Protein AF-A0A1X0RQE1-F1 (afdb_monomer_lite)

Organism: Rhizopus microsporus (NCBI:txid58291)

Radius of gyration: 26.44 Å; chains: 1; bounding box: 52×61×64 Å

Sequence (172 aa):
DDVGTKIERGKGKKQRLEEASGSKSNVQVQICKSCSQTGHKSARSKECSNYKATLDEALKNELGDNYERFTRKVYLKAVIRPEYKESFTEKIIKLSVFIRNILFRAQLFVNAYIVNNKDSIDSVVISQQNFWYAISQLIMGQKITNKVSISNSVALGFEDFKAEHPSIVFSP

Structure (mmCIF, N/CA/C/O backbone):
data_AF-A0A1X0RQE1-F1
#
_entry.id   AF-A0A1X0RQE1-F1
#
loop_
_atom_site.group_PDB
_atom_site.id
_atom_site.type_symbol
_atom_site.label_atom_id
_atom_site.label_alt_id
_atom_site.label_comp_id
_atom_site.label_asym_id
_atom_site.label_entity_id
_atom_site.label_seq_id
_atom_site.pdbx_PDB_ins_code
_atom_site.Cartn_x
_atom_site.Cartn_y
_atom_site.Cartn_z
_atom_site.occupancy
_atom_site.B_iso_or_equiv
_atom_site.auth_seq_id
_atom_site.auth_comp_id
_atom_site.auth_asym_id
_atom_site.auth_atom_id
_atom_site.pdbx_PDB_model_num
ATOM 1 N N . ASP A 1 1 ? -7.853 -24.222 25.607 1.00 35.25 1 ASP A N 1
ATOM 2 C CA . ASP A 1 1 ? -6.819 -23.589 26.443 1.00 35.25 1 ASP A CA 1
ATOM 3 C C . ASP A 1 1 ? -5.701 -23.076 25.565 1.00 35.25 1 ASP A C 1
ATOM 5 O O . ASP A 1 1 ? -5.063 -23.865 24.888 1.00 35.25 1 ASP A O 1
ATOM 9 N N . ASP A 1 2 ? -5.549 -21.755 25.489 1.00 37.34 2 ASP A N 1
ATOM 10 C CA . ASP A 1 2 ? -4.478 -21.108 24.728 1.00 37.34 2 ASP A CA 1
ATOM 11 C C . ASP A 1 2 ? -3.828 -20.067 25.645 1.00 37.34 2 ASP A C 1
ATOM 13 O O . ASP A 1 2 ? -4.487 -19.148 26.146 1.00 37.34 2 ASP A O 1
ATOM 17 N N . VAL A 1 3 ? -2.563 -20.316 25.970 1.00 39.38 3 VAL A N 1
ATOM 18 C CA . VAL A 1 3 ? -1.794 -19.639 27.015 1.00 39.38 3 VAL A CA 1
ATOM 19 C C . VAL A 1 3 ? -1.368 -18.269 26.495 1.00 39.38 3 VAL A C 1
ATOM 21 O O . VAL A 1 3 ? -0.569 -18.151 25.569 1.00 39.38 3 VAL A O 1
ATOM 24 N N . GLY A 1 4 ? -1.921 -17.212 27.094 1.00 36.16 4 GLY A N 1
ATOM 25 C CA . GLY A 1 4 ? -1.623 -15.828 26.736 1.00 36.16 4 GLY A CA 1
ATOM 26 C C . GLY A 1 4 ? -0.141 -15.495 26.918 1.00 36.16 4 GLY A C 1
ATOM 27 O O . GLY A 1 4 ? 0.381 -15.495 28.029 1.00 36.16 4 GLY A O 1
ATOM 28 N N . THR A 1 5 ? 0.538 -15.179 25.819 1.00 38.84 5 THR A N 1
ATOM 29 C CA . THR A 1 5 ? 1.921 -14.695 25.828 1.00 38.84 5 THR A CA 1
ATOM 30 C C . THR A 1 5 ? 1.962 -13.254 26.351 1.00 38.84 5 THR A C 1
ATOM 32 O O . THR A 1 5 ? 1.377 -12.353 25.744 1.00 38.84 5 THR A O 1
ATOM 35 N N . LYS A 1 6 ? 2.663 -13.019 27.468 1.00 41.38 6 LYS A N 1
ATOM 36 C CA . LYS A 1 6 ? 2.983 -11.671 27.964 1.00 41.38 6 LYS A CA 1
ATOM 37 C C . LYS A 1 6 ? 3.934 -10.991 26.977 1.00 41.38 6 LYS A C 1
ATOM 39 O O . LYS A 1 6 ? 5.080 -11.403 26.842 1.00 41.38 6 LYS A O 1
ATOM 44 N N . ILE A 1 7 ? 3.462 -9.953 26.289 1.00 45.47 7 ILE A N 1
ATOM 45 C CA . ILE A 1 7 ? 4.319 -9.066 25.495 1.00 45.47 7 ILE A CA 1
ATOM 46 C C . ILE A 1 7 ? 4.564 -7.808 26.327 1.00 45.47 7 ILE A C 1
ATOM 48 O O . ILE A 1 7 ? 3.687 -6.950 26.446 1.00 45.47 7 ILE A O 1
ATOM 52 N N . GLU A 1 8 ? 5.757 -7.705 26.910 1.00 39.25 8 GLU A N 1
ATOM 53 C CA . GLU A 1 8 ? 6.232 -6.477 27.543 1.00 39.25 8 GLU A CA 1
ATOM 54 C C . GLU A 1 8 ? 6.442 -5.399 26.472 1.00 39.25 8 GLU A C 1
ATOM 56 O O . GLU A 1 8 ? 7.232 -5.547 25.540 1.00 39.25 8 GLU A O 1
ATOM 61 N N . ARG A 1 9 ? 5.704 -4.290 26.579 1.00 43.53 9 ARG A N 1
ATOM 62 C CA . ARG A 1 9 ? 5.897 -3.129 25.705 1.00 43.53 9 ARG A CA 1
ATOM 63 C C . ARG A 1 9 ? 7.060 -2.295 26.236 1.00 43.53 9 ARG A C 1
ATOM 65 O O . ARG A 1 9 ? 6.941 -1.653 27.280 1.00 43.53 9 ARG A O 1
ATOM 72 N N . GLY A 1 10 ? 8.164 -2.282 25.492 1.00 35.06 10 GLY A N 1
ATOM 73 C CA . GLY A 1 10 ? 9.315 -1.420 25.746 1.00 35.06 10 GLY A CA 1
ATOM 74 C C . GLY A 1 10 ? 8.913 0.054 25.856 1.00 35.06 10 GLY A C 1
ATOM 75 O O . GLY A 1 10 ? 8.260 0.615 24.974 1.00 35.06 10 GLY A O 1
ATOM 76 N N . LYS A 1 11 ? 9.302 0.692 26.965 1.00 40.75 11 LYS A N 1
ATOM 77 C CA . LYS A 1 11 ? 9.112 2.125 27.224 1.00 40.75 11 LYS A CA 1
ATOM 78 C C . LYS A 1 11 ? 10.060 2.947 26.345 1.00 40.75 11 LYS A C 1
ATOM 80 O O . LYS A 1 11 ? 11.137 3.337 26.781 1.00 40.75 11 LYS A O 1
ATOM 85 N N . GLY A 1 12 ? 9.640 3.270 25.126 1.00 33.72 12 GLY A N 1
ATOM 86 C CA . GLY A 1 12 ? 10.277 4.308 24.313 1.00 33.72 12 GLY A CA 1
ATOM 87 C C . GLY A 1 12 ? 9.940 5.706 24.839 1.00 33.72 12 GLY A C 1
ATOM 88 O O . GLY A 1 12 ? 9.096 6.395 24.272 1.00 33.72 12 GLY A O 1
ATOM 89 N N . LYS A 1 13 ? 10.561 6.139 25.945 1.00 39.25 13 LYS A N 1
ATOM 90 C CA . LYS A 1 13 ? 10.494 7.541 26.388 1.00 39.25 13 LYS A CA 1
ATOM 91 C C . LYS A 1 13 ? 11.400 8.386 25.485 1.00 39.25 13 LYS A C 1
ATOM 93 O O . LYS A 1 13 ? 12.613 8.386 25.661 1.00 39.25 13 LYS A O 1
ATOM 98 N N . LYS A 1 14 ? 10.818 9.161 24.562 1.00 41.03 14 LYS A N 1
ATOM 99 C CA . LYS A 1 14 ? 11.484 10.358 24.020 1.00 41.03 14 LYS A CA 1
ATOM 100 C C . LYS A 1 14 ? 11.598 11.371 25.164 1.00 41.03 14 LYS A C 1
ATOM 102 O O . LYS A 1 14 ? 10.633 12.070 25.466 1.00 41.03 14 LYS A O 1
ATOM 107 N N . GLN A 1 15 ? 12.752 11.405 25.829 1.00 36.47 15 GLN A N 1
ATOM 108 C CA . GLN A 1 15 ? 13.133 12.513 26.703 1.00 36.47 15 GLN A CA 1
ATOM 109 C C . GLN A 1 15 ? 13.239 13.768 25.835 1.00 36.47 15 GLN A C 1
ATOM 111 O O . GLN A 1 15 ? 14.143 13.909 25.016 1.00 36.47 15 GLN A O 1
ATOM 116 N N . ARG A 1 16 ? 12.258 14.658 25.970 1.00 37.12 16 ARG A N 1
ATOM 117 C CA . ARG A 1 16 ? 12.387 16.038 25.521 1.00 37.12 16 ARG A CA 1
ATOM 118 C C . ARG A 1 16 ? 13.243 16.728 26.577 1.00 37.12 16 ARG A C 1
ATOM 120 O O . ARG A 1 16 ? 12.820 16.786 27.726 1.00 37.12 16 ARG A O 1
ATOM 127 N N . LEU A 1 17 ? 14.444 17.147 26.185 1.00 38.22 17 LEU A N 1
ATOM 128 C CA . LEU A 1 17 ? 15.361 17.929 27.011 1.00 38.22 17 LEU A CA 1
ATOM 129 C C . LEU A 1 17 ? 14.603 19.087 27.673 1.00 38.22 17 LEU A C 1
ATOM 131 O O . LEU A 1 17 ? 13.984 19.907 26.992 1.00 38.22 17 LEU A O 1
ATOM 135 N N . GLU A 1 18 ? 14.621 19.094 29.003 1.00 37.28 18 GLU A N 1
ATOM 136 C CA . GLU A 1 18 ? 14.272 20.251 29.813 1.00 37.28 18 GLU A CA 1
ATOM 137 C C . GLU A 1 18 ? 15.457 21.216 29.760 1.00 37.28 18 GLU A C 1
ATOM 139 O O . GLU A 1 18 ? 16.486 20.990 30.392 1.00 37.28 18 GLU A O 1
ATOM 144 N N . GLU A 1 19 ? 15.326 22.287 28.983 1.00 35.03 19 GLU A N 1
ATOM 145 C CA . GLU A 1 19 ? 16.150 23.475 29.183 1.00 35.03 19 GLU A CA 1
ATOM 146 C C . GLU A 1 19 ? 15.527 24.280 30.322 1.00 35.03 19 GLU A C 1
ATOM 148 O O . GLU A 1 19 ? 14.426 24.830 30.216 1.00 35.03 19 GLU A O 1
ATOM 153 N N . ALA A 1 20 ? 16.228 24.278 31.451 1.00 40.09 20 ALA A N 1
ATOM 154 C CA . ALA A 1 20 ? 15.876 25.046 32.623 1.00 40.09 20 ALA A CA 1
ATOM 155 C C . ALA A 1 20 ? 16.181 26.540 32.434 1.00 40.09 20 ALA A C 1
ATOM 157 O O . ALA A 1 20 ? 17.170 26.941 31.821 1.00 40.09 20 ALA A O 1
ATOM 158 N N . SER A 1 21 ? 15.372 27.334 33.140 1.00 41.28 21 SER A N 1
ATOM 159 C CA . SER A 1 21 ? 15.637 28.692 33.636 1.00 41.28 21 SER A CA 1
ATOM 160 C C . SER A 1 21 ? 15.667 29.849 32.630 1.00 41.28 21 SER A C 1
ATOM 162 O O . SER A 1 21 ? 16.708 30.353 32.228 1.00 41.28 21 SER A O 1
ATOM 164 N N . GLY A 1 22 ? 14.474 30.398 32.390 1.00 30.80 22 GLY A N 1
ATOM 165 C CA . GLY A 1 22 ? 14.281 31.819 32.112 1.00 30.80 22 GLY A CA 1
ATOM 166 C C . GLY A 1 22 ? 13.270 32.396 33.100 1.00 30.80 22 GLY A C 1
ATOM 167 O O . GLY A 1 22 ? 12.064 32.321 32.869 1.00 30.80 22 GLY A O 1
ATOM 168 N N . SER A 1 23 ? 13.755 32.939 34.217 1.00 46.09 23 SER A N 1
ATOM 169 C CA . SER A 1 23 ? 12.959 33.668 35.205 1.00 46.09 23 SER A CA 1
ATOM 170 C C . SER A 1 23 ? 12.189 34.812 34.546 1.00 46.09 23 SER A C 1
ATOM 172 O O . SER A 1 23 ? 12.778 35.813 34.146 1.00 46.09 23 SER A O 1
ATOM 174 N N . LYS A 1 24 ? 10.861 34.692 34.472 1.00 36.81 24 LYS A N 1
ATOM 175 C CA . LYS A 1 24 ? 9.955 35.840 34.377 1.00 36.81 24 LYS A CA 1
ATOM 176 C C . LYS A 1 24 ? 8.779 35.608 35.310 1.00 36.81 24 LYS A C 1
ATOM 178 O O . LYS A 1 24 ? 7.829 34.902 34.984 1.00 36.81 24 LYS A O 1
ATOM 183 N N . SER A 1 25 ? 8.865 36.232 36.478 1.00 45.16 25 SER A N 1
ATOM 184 C CA . SER A 1 25 ? 7.715 36.596 37.291 1.00 45.16 25 SER A CA 1
ATOM 185 C C . SER A 1 25 ? 6.768 37.433 36.433 1.00 45.16 25 SER A C 1
ATOM 187 O O . SER A 1 25 ? 6.952 38.635 36.259 1.00 45.16 25 SER A O 1
ATOM 189 N N . ASN A 1 26 ? 5.772 36.781 35.852 1.00 41.72 26 ASN A N 1
ATOM 190 C CA . ASN A 1 26 ? 4.591 37.449 35.351 1.00 41.72 26 ASN A CA 1
ATOM 191 C C . ASN A 1 26 ? 3.416 36.604 35.825 1.00 41.72 26 ASN A C 1
ATOM 193 O O . ASN A 1 26 ? 3.200 35.500 35.321 1.00 41.72 26 ASN A O 1
ATOM 197 N N .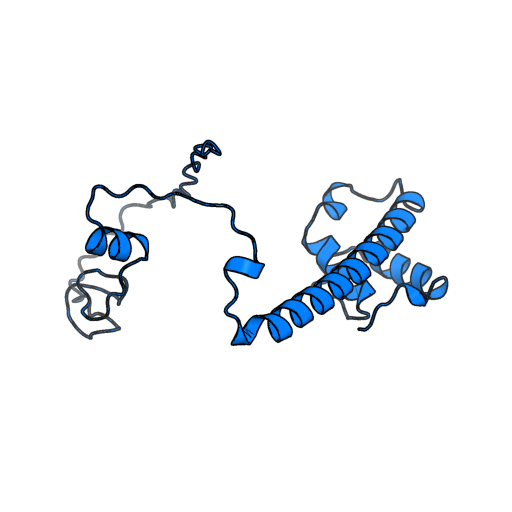 VAL A 1 27 ? 2.694 37.089 36.836 1.00 51.69 27 VAL A N 1
ATOM 198 C CA . VAL A 1 27 ? 1.429 36.503 37.296 1.00 51.69 27 VAL A CA 1
ATOM 199 C C . VAL A 1 27 ? 0.371 36.816 36.232 1.00 51.69 27 VAL A C 1
ATOM 201 O O . VAL A 1 27 ? -0.611 37.508 36.464 1.00 51.69 27 VAL A O 1
ATOM 204 N N . GLN A 1 28 ? 0.598 36.355 35.002 1.00 62.53 28 GLN A N 1
ATOM 205 C CA . GLN A 1 28 ? -0.464 36.242 34.025 1.00 62.53 28 GLN A CA 1
ATOM 206 C 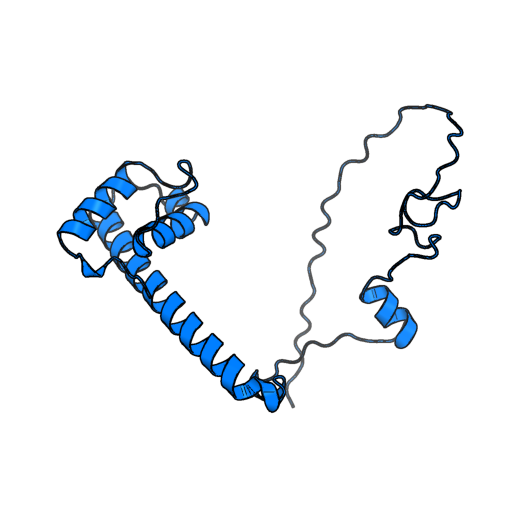C . GLN A 1 28 ? -1.311 35.079 34.501 1.00 62.53 28 GLN A C 1
ATOM 208 O O . GLN A 1 28 ? -0.906 33.918 34.407 1.00 62.53 28 GLN A O 1
ATOM 213 N N . VAL A 1 29 ? -2.462 35.423 35.074 1.00 67.88 29 VAL A N 1
ATOM 214 C CA . VAL A 1 29 ? -3.511 34.478 35.429 1.00 67.88 29 VAL A CA 1
ATOM 215 C C . VAL A 1 29 ? -3.707 33.559 34.225 1.00 67.88 29 VAL A C 1
ATOM 217 O O . VAL A 1 29 ? -4.125 33.996 33.154 1.00 67.88 29 VAL A O 1
ATOM 220 N N . GLN A 1 30 ? -3.303 32.297 34.361 1.00 80.56 30 GLN A N 1
ATOM 221 C CA . GLN A 1 30 ? -3.441 31.328 33.283 1.00 80.56 30 GLN A CA 1
ATOM 222 C C . GLN A 1 30 ? -4.933 31.044 33.128 1.00 80.56 30 GLN A C 1
ATOM 224 O O . GLN A 1 30 ? -5.511 30.357 33.966 1.00 80.56 30 GLN A O 1
ATOM 229 N N . ILE A 1 31 ? -5.551 31.637 32.105 1.00 86.44 31 ILE A N 1
ATOM 230 C CA . ILE A 1 31 ? -6.958 31.427 31.759 1.00 86.44 31 ILE A CA 1
ATOM 231 C C . ILE A 1 31 ? -7.037 30.308 30.723 1.00 86.44 31 ILE A C 1
ATOM 233 O O . ILE A 1 31 ? -6.348 30.324 29.696 1.00 86.44 31 ILE A O 1
ATOM 237 N N . CYS A 1 32 ? -7.897 29.332 30.981 1.00 91.44 32 CYS A N 1
ATOM 238 C CA . CYS A 1 32 ? -8.104 28.201 30.102 1.00 91.44 32 CYS A CA 1
ATOM 239 C C . CYS A 1 32 ? -8.865 28.615 28.847 1.00 91.44 32 CYS A C 1
ATOM 241 O O . CYS A 1 32 ? -9.988 29.102 28.922 1.00 91.44 32 CYS A O 1
ATOM 243 N N . LYS A 1 33 ? -8.315 28.308 27.669 1.00 90.19 33 LYS A N 1
ATOM 244 C CA . LYS A 1 33 ? -8.981 28.593 26.383 1.00 90.19 33 LYS A CA 1
ATOM 245 C C . LYS A 1 33 ? -10.264 27.790 26.138 1.00 90.19 33 LYS A C 1
ATOM 247 O O . LYS A 1 33 ? -10.959 28.061 25.169 1.00 90.19 33 LYS A O 1
ATOM 252 N N . SER A 1 34 ? -10.535 26.762 26.944 1.00 90.62 34 SER A N 1
ATOM 253 C CA . SER A 1 34 ? -11.684 25.875 26.745 1.00 90.62 34 SER A CA 1
ATOM 254 C C . SER A 1 34 ? -12.836 26.145 27.705 1.00 90.62 34 SER A C 1
ATOM 256 O O . SER A 1 34 ? -13.975 26.146 27.257 1.00 90.62 34 SER A O 1
ATOM 258 N N . CYS A 1 35 ? -12.566 26.344 28.998 1.00 91.56 35 CYS A N 1
ATOM 259 C CA . CYS A 1 35 ? -13.609 26.604 29.998 1.00 91.56 35 CYS A CA 1
ATOM 260 C C . CYS A 1 35 ? -13.571 28.029 30.569 1.00 91.56 35 CYS A C 1
ATOM 262 O O . CYS A 1 35 ? -14.370 28.346 31.444 1.00 91.56 35 CYS A O 1
ATOM 264 N N . SER A 1 36 ? -12.638 28.874 30.116 1.00 88.38 36 SER A N 1
ATOM 265 C CA . SER A 1 36 ? -12.455 30.263 30.569 1.00 88.38 36 SER A CA 1
ATOM 266 C C . SER A 1 36 ? -12.169 30.431 32.068 1.00 88.38 36 SER A C 1
ATOM 268 O O . SER A 1 36 ? -12.202 31.547 32.578 1.00 88.38 36 SER A O 1
ATOM 270 N N . GLN A 1 37 ? -11.848 29.347 32.780 1.00 88.69 37 GLN A N 1
ATOM 271 C CA . GLN A 1 37 ? -11.472 29.383 34.193 1.00 88.69 37 GLN A CA 1
ATOM 272 C C . GLN A 1 37 ? -9.976 29.644 34.374 1.00 88.69 37 GLN A C 1
ATOM 274 O O . GLN A 1 37 ? -9.158 29.339 33.503 1.00 88.69 37 GLN A O 1
ATOM 279 N N . THR A 1 38 ? -9.622 30.209 35.522 1.00 89.44 38 THR A N 1
ATOM 280 C CA . THR A 1 38 ? -8.247 30.522 35.910 1.00 89.44 38 THR A CA 1
ATOM 281 C C . THR A 1 38 ? -7.551 29.297 36.522 1.00 89.44 38 THR A C 1
ATOM 283 O O . THR A 1 38 ? -8.198 28.353 36.969 1.00 89.44 38 THR A O 1
ATOM 286 N N . GLY A 1 39 ? -6.216 29.280 36.518 1.00 88.31 39 GLY A N 1
ATOM 287 C CA . GLY A 1 39 ? -5.407 28.229 37.153 1.00 88.31 39 GLY A CA 1
ATOM 288 C C . GLY A 1 39 ? -4.934 27.108 36.220 1.00 88.31 39 GLY A C 1
ATOM 289 O O . GLY A 1 39 ? -4.109 26.298 36.628 1.00 88.31 39 GLY A O 1
ATOM 290 N N . HIS A 1 40 ? -5.379 27.075 34.960 1.00 88.88 40 HIS A N 1
ATOM 291 C CA . HIS A 1 40 ? -4.896 26.121 33.957 1.00 88.88 40 HIS A CA 1
ATOM 292 C C . HIS A 1 40 ? -5.005 26.677 32.528 1.00 88.88 40 HIS A C 1
ATOM 294 O O . HIS A 1 40 ? -5.738 27.625 32.266 1.00 88.88 40 HIS A O 1
ATOM 300 N N . LYS A 1 41 ? -4.268 26.097 31.566 1.00 90.56 41 LYS A N 1
ATOM 301 C CA . LYS A 1 41 ? -4.153 26.654 30.196 1.00 90.56 41 LYS A CA 1
ATOM 302 C C . LYS A 1 41 ? -5.110 26.058 29.158 1.00 90.56 41 LYS A C 1
ATOM 304 O O . LYS A 1 41 ? -5.374 26.699 28.140 1.00 90.56 41 LYS A O 1
ATOM 309 N N . SER A 1 42 ? -5.575 24.818 29.333 1.00 90.75 42 SER A N 1
ATOM 310 C CA . SER A 1 42 ? -6.334 24.111 28.285 1.00 90.75 42 SER A CA 1
ATOM 311 C C . SER A 1 42 ? -7.188 22.958 28.815 1.00 90.75 42 SER A C 1
ATOM 313 O O . SER A 1 42 ? -6.952 22.479 29.919 1.00 90.75 42 SER A O 1
ATOM 315 N N . ALA A 1 43 ? -8.076 22.429 27.965 1.00 90.69 43 ALA A N 1
ATOM 316 C CA . ALA A 1 43 ? -8.858 21.211 28.216 1.00 90.69 43 ALA A CA 1
ATOM 317 C C . ALA A 1 43 ? -8.030 19.929 28.413 1.00 90.69 43 ALA A C 1
ATOM 319 O O . ALA A 1 43 ? -8.591 18.880 28.698 1.00 90.69 43 ALA A O 1
ATOM 320 N N . ARG A 1 44 ? -6.702 19.978 28.239 1.00 88.62 44 ARG A N 1
ATOM 321 C CA . ARG A 1 44 ? -5.815 18.861 28.601 1.00 88.62 44 ARG A CA 1
ATOM 322 C C . ARG A 1 44 ? -5.489 18.821 30.098 1.00 88.62 44 ARG A C 1
ATOM 324 O O . ARG A 1 44 ? -4.909 17.841 30.544 1.00 88.62 44 ARG A O 1
ATOM 331 N N . SER A 1 45 ? -5.803 19.882 30.843 1.00 89.06 45 SER A N 1
ATOM 332 C CA . SER A 1 45 ? -5.632 19.931 32.299 1.00 89.06 45 SER A CA 1
ATOM 333 C C . SER A 1 45 ? -6.758 19.167 32.981 1.00 89.06 45 SER A C 1
ATOM 335 O O . SER A 1 45 ? -7.910 19.349 32.588 1.00 89.06 45 SER A O 1
ATOM 337 N N . LYS A 1 46 ? -6.450 18.380 34.018 1.00 88.19 46 LYS A N 1
ATOM 338 C CA . LYS A 1 46 ? -7.455 17.631 34.801 1.00 88.19 46 LYS A CA 1
ATOM 339 C C . LYS A 1 46 ? -8.409 18.545 35.565 1.00 88.19 46 LYS A C 1
ATOM 341 O O . LYS A 1 46 ? -9.519 18.154 35.894 1.00 88.19 46 LYS A O 1
ATOM 346 N N . GLU A 1 47 ? -7.967 19.770 35.810 1.00 88.50 47 GLU A N 1
ATOM 347 C CA . GLU A 1 47 ? -8.695 20.844 36.474 1.00 88.50 47 GLU A CA 1
ATOM 348 C C . GLU A 1 47 ? -9.718 21.514 35.541 1.00 88.50 47 GLU A C 1
ATOM 350 O O . GLU A 1 47 ? -10.525 22.325 35.988 1.00 88.50 47 GLU A O 1
ATOM 355 N N . CYS A 1 48 ? -9.692 21.211 34.238 1.00 91.12 48 CYS A N 1
ATOM 356 C CA . CYS A 1 48 ? -10.654 21.754 33.291 1.00 91.12 48 CYS A CA 1
ATOM 357 C C . CYS A 1 48 ? -11.976 20.989 33.367 1.00 91.12 48 CYS A C 1
ATOM 359 O O . CYS A 1 48 ? -11.995 19.772 33.211 1.00 91.12 48 CYS A O 1
ATOM 361 N N . SER A 1 49 ? -13.102 21.699 33.463 1.00 90.50 49 SER A N 1
ATOM 362 C CA . SER A 1 49 ? -14.438 21.090 33.358 1.00 90.50 49 SER A CA 1
ATOM 363 C C . SER A 1 49 ? -14.671 20.341 32.038 1.00 90.50 49 SER A C 1
ATOM 365 O O . SER A 1 49 ? -15.467 19.411 31.985 1.00 90.50 49 SER A O 1
ATOM 367 N N . ASN A 1 50 ? -13.948 20.719 30.979 1.00 91.94 50 ASN A N 1
ATOM 368 C CA . ASN A 1 50 ? -13.990 20.071 29.667 1.00 91.94 50 ASN A CA 1
ATOM 369 C C . ASN A 1 50 ? -12.898 19.002 29.491 1.00 91.94 50 ASN A C 1
ATOM 371 O O . ASN A 1 50 ? -12.617 18.592 28.359 1.00 91.94 50 ASN A O 1
ATOM 375 N N . TYR A 1 51 ? -12.242 18.581 30.576 1.00 92.56 51 TYR A N 1
ATOM 376 C CA . TYR A 1 51 ? -11.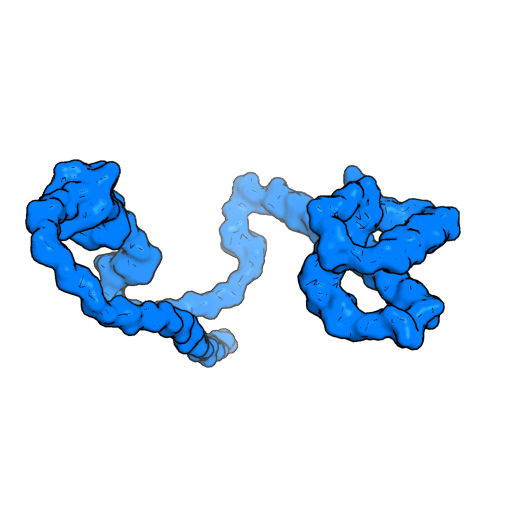241 17.528 30.528 1.00 92.56 51 TYR A CA 1
ATOM 377 C C . TYR A 1 51 ? -11.855 16.227 30.021 1.00 92.56 51 TYR A C 1
ATOM 379 O O . TYR A 1 51 ? -12.818 15.703 30.580 1.00 92.56 51 TYR A O 1
ATOM 387 N N . LYS A 1 52 ? -11.266 15.678 28.959 1.00 91.88 52 LYS A N 1
ATOM 388 C CA . LYS A 1 52 ? -11.582 14.327 28.501 1.00 91.88 52 LYS A CA 1
ATOM 389 C C . LYS A 1 52 ? -10.527 13.389 29.052 1.00 91.88 52 LYS A C 1
ATOM 391 O O . LYS A 1 52 ? -9.367 13.474 28.648 1.00 91.88 52 LYS A O 1
ATOM 396 N N . ALA A 1 53 ? -10.955 12.503 29.948 1.00 89.81 53 ALA A N 1
ATOM 397 C CA . ALA A 1 53 ? -10.113 11.438 30.461 1.00 89.81 53 ALA A CA 1
ATOM 398 C C . ALA A 1 53 ? -9.482 10.661 29.304 1.00 89.81 53 ALA A C 1
ATOM 400 O O . ALA A 1 53 ? -10.121 10.374 28.285 1.00 89.81 53 ALA A O 1
ATOM 401 N N . THR A 1 54 ? -8.208 10.324 29.462 1.00 90.50 54 THR A N 1
ATOM 402 C CA . THR A 1 54 ? -7.566 9.367 28.562 1.00 90.50 54 THR A CA 1
ATOM 403 C C . THR A 1 54 ? -8.250 8.006 28.694 1.00 90.50 54 THR A C 1
ATOM 405 O O . THR A 1 54 ? -8.870 7.714 29.715 1.00 90.50 54 THR A O 1
ATOM 408 N N . LEU A 1 55 ? -8.114 7.143 27.684 1.00 88.12 55 LEU A N 1
ATOM 409 C CA . LEU A 1 55 ? -8.652 5.780 27.754 1.00 88.12 55 LEU A CA 1
ATOM 410 C C . LEU A 1 55 ? -8.177 5.045 29.018 1.00 88.12 55 LEU A C 1
ATOM 412 O O . LEU A 1 55 ? -8.953 4.334 29.644 1.00 88.12 55 LEU A O 1
ATOM 416 N N . ASP A 1 56 ? -6.919 5.242 29.411 1.00 86.69 56 ASP A N 1
ATOM 417 C CA . ASP A 1 56 ? -6.346 4.592 30.589 1.00 86.69 56 ASP A CA 1
ATOM 418 C C . ASP A 1 56 ? -6.958 5.109 31.895 1.00 86.69 56 ASP A C 1
ATOM 420 O O . ASP A 1 56 ? -7.206 4.319 32.801 1.00 86.69 56 ASP A O 1
ATOM 424 N N . GLU A 1 57 ? -7.246 6.409 31.984 1.00 90.06 57 GLU A N 1
ATOM 425 C CA . GLU A 1 57 ? -7.936 7.005 33.134 1.00 90.06 57 GLU A CA 1
ATOM 426 C C . GLU A 1 57 ? -9.405 6.608 33.192 1.00 90.06 57 GLU A C 1
ATOM 428 O O . GLU A 1 57 ? -9.899 6.301 34.270 1.00 90.06 57 GLU A O 1
ATOM 433 N N . ALA A 1 58 ? -10.091 6.577 32.048 1.00 90.06 58 ALA A N 1
ATOM 434 C CA . ALA A 1 58 ? -11.469 6.108 31.970 1.00 90.06 58 ALA A CA 1
ATOM 435 C C . ALA A 1 58 ? -11.567 4.648 32.438 1.00 90.06 58 ALA A C 1
ATOM 437 O O . ALA A 1 58 ? -12.355 4.339 33.326 1.00 90.06 58 ALA A O 1
ATOM 438 N N . LEU A 1 59 ? -10.686 3.776 31.932 1.00 89.31 59 LEU A N 1
ATOM 439 C CA . LEU A 1 59 ? -10.621 2.374 32.350 1.00 89.31 59 LEU A CA 1
ATOM 440 C C . LEU A 1 59 ? -10.272 2.225 33.831 1.00 89.31 59 LEU A C 1
ATOM 442 O O . LEU A 1 59 ? -10.854 1.389 34.510 1.00 89.31 59 LEU A O 1
ATOM 446 N N . LYS A 1 60 ? -9.347 3.042 34.344 1.00 88.38 60 LYS A N 1
ATOM 447 C CA . LYS A 1 60 ? -8.995 3.045 35.765 1.00 88.38 60 LYS A CA 1
ATOM 448 C C . LYS A 1 60 ? -10.173 3.473 36.647 1.00 88.38 60 LYS A C 1
ATOM 450 O O . LYS A 1 60 ? -10.386 2.884 37.699 1.00 88.38 60 LYS A O 1
ATOM 455 N N . ASN A 1 61 ? -10.936 4.478 36.227 1.00 88.38 61 ASN A N 1
ATOM 456 C CA . ASN A 1 61 ? -12.099 4.952 36.974 1.00 88.38 61 ASN A CA 1
ATOM 457 C C . ASN A 1 61 ? -13.239 3.922 36.981 1.00 88.38 61 ASN A C 1
ATOM 459 O O . ASN A 1 61 ? -13.936 3.809 37.983 1.00 88.38 61 ASN A O 1
ATOM 463 N N . GLU A 1 62 ? -13.424 3.174 35.889 1.00 90.44 62 GLU A N 1
ATOM 464 C CA . GLU A 1 62 ? -14.479 2.156 35.786 1.00 90.44 62 GLU A CA 1
ATOM 465 C C . GLU A 1 62 ? -14.106 0.819 36.443 1.00 90.44 62 GLU A C 1
ATOM 467 O O . GLU A 1 62 ? -14.954 0.183 37.063 1.00 90.44 62 GLU A O 1
ATOM 472 N N . LEU A 1 63 ? -12.852 0.376 36.307 1.00 90.75 63 LEU A N 1
ATOM 473 C CA . LEU A 1 63 ? -12.406 -0.966 36.713 1.00 90.75 63 LEU A CA 1
ATOM 474 C C . LEU A 1 63 ? -11.533 -0.968 37.981 1.00 90.75 63 LEU A C 1
ATOM 476 O O . LEU A 1 63 ? -11.192 -2.034 38.494 1.00 90.75 63 LEU A O 1
ATOM 480 N N . GLY A 1 64 ? -11.163 0.210 38.490 1.00 91.00 64 GLY A N 1
ATOM 481 C CA . GLY A 1 64 ? -10.282 0.385 39.644 1.00 91.00 64 GLY A CA 1
ATOM 482 C C . GLY A 1 64 ? -8.793 0.216 39.324 1.00 91.00 64 GLY A C 1
ATOM 483 O O . GLY A 1 64 ? -8.367 0.187 38.171 1.00 91.00 64 GLY A O 1
ATOM 484 N N . ASP A 1 65 ? -7.972 0.111 40.370 1.00 86.94 65 ASP A N 1
ATOM 485 C CA . ASP A 1 65 ? -6.516 -0.080 40.258 1.00 86.94 65 ASP A CA 1
ATOM 486 C C . ASP A 1 65 ? -6.105 -1.526 39.919 1.00 86.94 65 ASP A C 1
ATOM 488 O O . ASP A 1 65 ? -4.974 -1.765 39.500 1.00 86.94 65 ASP A O 1
ATOM 492 N N . ASN A 1 66 ? -7.019 -2.489 40.070 1.00 86.19 66 ASN A N 1
ATOM 493 C CA . ASN A 1 66 ? -6.714 -3.924 40.067 1.0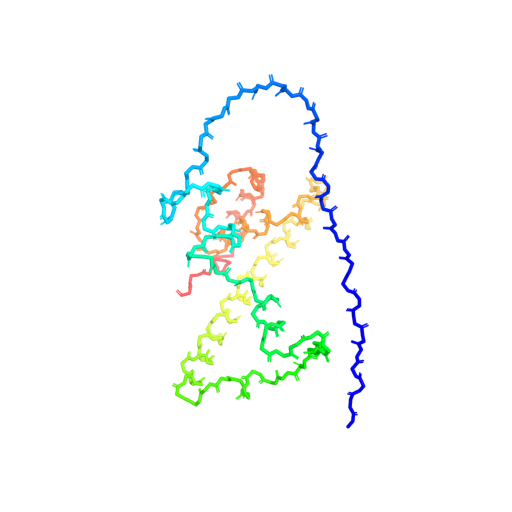0 86.19 66 ASN A CA 1
ATOM 494 C C . ASN A 1 66 ? -7.171 -4.652 38.792 1.00 86.19 66 ASN A C 1
ATOM 496 O O . ASN A 1 66 ? -7.531 -5.827 38.850 1.00 86.19 66 ASN A O 1
ATOM 500 N N . TYR A 1 67 ? -7.186 -3.976 37.641 1.00 86.56 67 TYR A N 1
ATOM 501 C CA . TYR A 1 67 ? -7.519 -4.623 36.371 1.00 86.56 67 TYR A CA 1
ATOM 502 C C . TYR A 1 67 ? -6.264 -5.004 35.583 1.00 86.56 67 TYR A C 1
ATOM 504 O O . TYR A 1 67 ? -5.290 -4.253 35.506 1.00 86.56 67 TYR A O 1
ATOM 512 N N . GLU A 1 68 ? -6.312 -6.162 34.932 1.00 85.81 68 GLU A N 1
ATOM 513 C CA . GLU A 1 68 ? -5.280 -6.605 33.999 1.00 85.81 68 GLU A CA 1
ATOM 514 C C . GLU A 1 68 ? -5.816 -6.535 32.568 1.00 85.81 68 GLU A C 1
ATOM 516 O O . GLU A 1 68 ? -6.939 -6.950 32.267 1.00 85.81 68 GLU A O 1
ATOM 521 N N . ARG A 1 69 ? -5.017 -5.964 31.663 1.00 83.62 69 ARG A N 1
ATOM 522 C CA . ARG A 1 69 ? -5.412 -5.770 30.269 1.00 83.62 69 ARG A CA 1
ATOM 523 C C . ARG A 1 69 ? -4.892 -6.935 29.431 1.00 83.62 69 ARG A C 1
ATOM 525 O O . ARG A 1 69 ? -3.689 -7.067 29.225 1.00 83.62 69 ARG A O 1
ATOM 532 N N . PHE A 1 70 ? -5.801 -7.737 28.886 1.00 85.94 70 PHE A N 1
ATOM 533 C CA . PHE A 1 70 ? -5.456 -8.830 27.976 1.00 85.94 70 PHE A CA 1
ATOM 534 C C . PHE A 1 70 ? -5.771 -8.463 26.529 1.00 85.94 70 PHE A C 1
ATOM 536 O O . PHE A 1 70 ? -6.767 -7.805 26.236 1.00 85.94 70 PHE A O 1
ATOM 543 N N . THR A 1 71 ? -4.934 -8.927 25.602 1.00 88.81 71 THR A N 1
ATOM 544 C CA . THR A 1 71 ? -5.238 -8.879 24.167 1.00 88.81 71 THR A CA 1
ATOM 545 C C . THR A 1 71 ? -5.625 -10.277 23.714 1.00 88.81 71 THR A C 1
ATOM 547 O O . THR A 1 71 ? -4.837 -11.209 23.849 1.00 88.81 71 THR A O 1
ATOM 550 N N . ARG A 1 72 ? -6.829 -10.432 23.161 1.00 88.12 72 ARG A N 1
ATOM 551 C CA . ARG A 1 72 ? -7.281 -11.692 22.562 1.00 88.12 72 ARG A CA 1
ATOM 552 C C . ARG A 1 72 ? -7.307 -11.573 21.048 1.00 88.12 72 ARG A C 1
ATOM 554 O O . ARG A 1 72 ? -7.826 -10.599 20.506 1.00 88.12 72 ARG A O 1
ATOM 561 N N . LYS A 1 73 ? -6.778 -12.588 20.366 1.00 91.69 73 LYS A N 1
ATOM 562 C CA . LYS A 1 73 ? -6.978 -12.750 18.926 1.00 91.69 73 LYS A CA 1
ATOM 563 C C . LYS A 1 73 ? -8.401 -13.250 18.711 1.00 91.69 73 LYS A C 1
ATOM 565 O O . LYS A 1 73 ? -8.781 -14.291 19.235 1.00 91.69 73 LYS A O 1
ATOM 570 N N . VAL A 1 74 ? -9.182 -12.497 17.954 1.00 91.44 74 VAL A N 1
ATOM 571 C CA . VAL A 1 74 ? -10.551 -12.859 17.589 1.00 91.44 74 VAL A CA 1
ATOM 572 C C . VAL A 1 74 ? -10.693 -12.791 16.082 1.00 91.44 74 VAL A C 1
ATOM 574 O O . VAL A 1 74 ? -10.070 -11.958 15.421 1.00 91.44 74 VAL A O 1
ATOM 577 N N . TYR A 1 75 ? -11.504 -13.684 15.523 1.00 90.38 75 TYR A N 1
ATOM 578 C CA . TYR A 1 75 ? -11.791 -13.641 14.099 1.00 90.38 75 TYR A CA 1
ATOM 579 C C . TYR A 1 75 ? -12.567 -12.373 13.765 1.00 90.38 75 TYR A C 1
ATOM 581 O O . TYR A 1 75 ? -13.537 -12.035 14.440 1.00 90.38 75 TYR A O 1
ATOM 589 N N . LEU A 1 76 ? -12.202 -11.726 12.661 1.00 86.12 76 LEU A N 1
ATOM 590 C CA . LEU A 1 76 ? -12.873 -10.516 12.194 1.00 86.12 76 LEU A CA 1
ATOM 591 C C . LEU A 1 76 ? -14.399 -10.710 12.051 1.00 86.12 76 LEU A C 1
ATOM 593 O O . LEU A 1 76 ? -15.184 -9.861 12.459 1.00 86.12 76 LEU A O 1
ATOM 597 N N . LYS A 1 77 ? -14.831 -11.883 11.568 1.00 87.00 77 LYS A N 1
ATOM 598 C CA . LYS A 1 77 ? -16.256 -12.245 11.445 1.00 87.00 77 LYS A CA 1
ATOM 599 C C . LYS A 1 77 ? -17.029 -12.245 12.771 1.00 87.00 77 LYS A C 1
ATOM 601 O O . LYS A 1 77 ? -18.249 -12.192 12.732 1.00 87.00 77 LYS A O 1
ATOM 606 N N . ALA A 1 78 ? -16.336 -12.376 13.905 1.00 90.00 78 ALA A N 1
ATOM 607 C CA . ALA A 1 78 ? -16.939 -12.414 15.234 1.00 90.00 78 ALA A CA 1
ATOM 608 C C . ALA A 1 78 ? -17.097 -11.016 15.854 1.00 90.00 78 ALA A C 1
ATOM 610 O O . ALA A 1 78 ? -17.865 -10.862 16.794 1.00 90.00 78 ALA A O 1
ATOM 611 N N . VAL A 1 79 ? -16.377 -10.008 15.343 1.00 90.81 79 VAL A N 1
ATOM 612 C CA . VAL A 1 79 ? -16.432 -8.626 15.858 1.00 90.81 79 VAL A CA 1
ATOM 613 C C . VAL A 1 79 ? -17.265 -7.689 14.986 1.00 90.81 79 VAL A C 1
ATOM 615 O O . VAL A 1 79 ? -17.696 -6.640 15.458 1.00 90.81 79 VAL A O 1
ATOM 618 N N . ILE A 1 80 ? -17.500 -8.042 13.719 1.00 91.56 80 ILE A N 1
ATOM 619 C CA . ILE A 1 80 ? -18.348 -7.244 12.829 1.00 91.56 80 ILE A CA 1
ATOM 620 C C . ILE A 1 80 ? -19.818 -7.519 13.150 1.00 91.56 80 ILE A C 1
ATOM 622 O O . ILE A 1 80 ? -20.248 -8.674 13.160 1.00 91.56 80 ILE A O 1
ATOM 626 N N . ARG A 1 81 ? -20.597 -6.454 13.364 1.00 93.25 81 ARG A N 1
ATOM 627 C CA . ARG A 1 81 ? -22.047 -6.575 13.561 1.00 93.25 81 ARG A CA 1
ATOM 628 C C . ARG A 1 81 ? -22.724 -7.130 12.301 1.00 93.25 81 ARG A C 1
ATOM 630 O O . ARG A 1 81 ? -22.301 -6.756 11.201 1.00 93.25 81 ARG A O 1
ATOM 637 N N . PRO A 1 82 ? -23.764 -7.973 12.433 1.00 93.00 82 PRO A N 1
ATOM 638 C CA . PRO A 1 82 ? -24.456 -8.577 11.295 1.00 93.00 82 PRO A CA 1
ATOM 639 C C . PRO A 1 82 ? -24.838 -7.568 10.205 1.00 93.00 82 PRO A C 1
ATOM 641 O O . PRO A 1 82 ? -24.559 -7.816 9.035 1.00 93.00 82 PRO A O 1
ATOM 644 N N . GLU A 1 83 ? -25.354 -6.401 10.600 1.00 95.31 83 GLU A N 1
ATOM 645 C CA . GLU A 1 83 ? -25.794 -5.326 9.694 1.00 95.31 83 GLU A CA 1
ATOM 646 C C . GLU A 1 83 ? -24.687 -4.807 8.754 1.00 95.31 83 GLU A C 1
ATOM 648 O O . GLU A 1 83 ? -24.966 -4.351 7.648 1.00 95.31 83 GLU A O 1
ATOM 653 N N . TYR A 1 84 ? -23.418 -4.875 9.170 1.00 94.19 84 TYR A N 1
ATOM 654 C CA . TYR A 1 84 ? -22.283 -4.367 8.390 1.00 94.19 84 TYR A CA 1
ATOM 655 C C . TYR A 1 84 ? -21.478 -5.466 7.704 1.00 94.19 84 TYR A C 1
ATOM 657 O O . TYR A 1 84 ? -20.573 -5.163 6.928 1.00 94.19 84 TYR A O 1
ATOM 665 N N . LYS A 1 85 ? -21.766 -6.738 7.992 1.00 92.00 85 LYS A N 1
ATOM 666 C CA . LYS A 1 85 ? -20.901 -7.862 7.624 1.00 92.00 85 LYS A CA 1
ATOM 667 C C . LYS A 1 85 ? -20.633 -7.934 6.126 1.00 92.00 85 LYS A C 1
ATOM 669 O O . LYS A 1 85 ? -19.479 -8.089 5.729 1.00 92.00 85 LYS A O 1
ATOM 674 N N . GLU A 1 86 ? -21.675 -7.806 5.318 1.00 93.19 86 GLU A N 1
ATOM 675 C CA . GLU A 1 86 ? -21.584 -7.878 3.861 1.00 93.19 86 GLU A CA 1
ATOM 676 C C . GLU A 1 86 ? -20.808 -6.685 3.292 1.00 93.19 86 GLU A C 1
ATOM 678 O O . GLU A 1 86 ? -19.729 -6.871 2.728 1.00 93.19 86 GLU A O 1
ATOM 683 N N . SER A 1 87 ? -21.276 -5.459 3.553 1.00 94.62 87 SER A N 1
ATOM 684 C CA . SER A 1 87 ? -20.634 -4.235 3.047 1.00 94.62 87 SER A CA 1
ATOM 685 C C . SER A 1 87 ? -19.170 -4.095 3.484 1.00 94.62 87 SER A C 1
ATOM 687 O O . SER A 1 87 ? -18.325 -3.613 2.728 1.00 94.62 87 SER A O 1
ATOM 689 N N . PHE A 1 88 ? -18.835 -4.526 4.701 1.00 93.69 88 PHE A N 1
ATOM 690 C CA . PHE A 1 88 ? -17.471 -4.465 5.212 1.00 93.69 88 PHE A CA 1
ATOM 691 C C . PHE A 1 88 ? -16.575 -5.527 4.570 1.00 93.69 88 PHE A C 1
ATOM 693 O O . PHE A 1 88 ? -15.436 -5.239 4.204 1.00 93.69 88 PHE A O 1
ATOM 700 N N . THR A 1 89 ? -17.095 -6.742 4.387 1.00 92.38 89 THR A N 1
ATOM 701 C CA . THR A 1 89 ? -16.371 -7.835 3.727 1.00 92.38 89 THR A CA 1
ATOM 702 C C . THR A 1 89 ? -16.099 -7.497 2.264 1.00 92.38 89 THR A C 1
ATOM 704 O O . THR A 1 89 ? -14.974 -7.667 1.798 1.00 92.38 89 THR A O 1
ATOM 707 N N . GLU A 1 90 ? -17.081 -6.937 1.557 1.00 94.81 90 GLU A N 1
ATOM 708 C CA . GLU A 1 90 ? -16.919 -6.472 0.179 1.00 94.81 90 GLU A CA 1
ATOM 709 C C . GLU A 1 90 ? -15.818 -5.405 0.068 1.00 94.81 90 GLU A C 1
ATOM 711 O O . GLU A 1 90 ? -14.933 -5.507 -0.785 1.00 94.81 90 GLU A O 1
ATOM 716 N N . LYS A 1 91 ? -15.809 -4.417 0.975 1.00 95.19 91 LYS A N 1
ATOM 717 C CA . LYS A 1 91 ? -14.754 -3.391 1.036 1.00 95.19 91 LYS A CA 1
ATOM 718 C C . LYS A 1 91 ? -13.374 -3.995 1.275 1.00 95.19 91 LYS A C 1
ATOM 720 O O . LYS A 1 91 ? -12.419 -3.585 0.619 1.00 95.19 91 LYS A O 1
ATOM 725 N N . ILE A 1 92 ? -13.260 -4.975 2.175 1.00 94.12 92 ILE A N 1
ATOM 726 C CA . ILE A 1 92 ? -11.994 -5.676 2.424 1.00 94.12 92 ILE A CA 1
ATOM 727 C C . ILE A 1 92 ? -11.525 -6.400 1.172 1.00 94.12 92 ILE A C 1
ATOM 729 O O . ILE A 1 92 ? -10.352 -6.288 0.824 1.00 94.12 92 ILE A O 1
ATOM 733 N N . ILE A 1 93 ? -12.410 -7.132 0.495 1.00 94.75 93 ILE A N 1
ATOM 734 C CA . ILE A 1 93 ? -12.058 -7.877 -0.717 1.00 94.75 93 ILE A CA 1
ATOM 735 C C . ILE A 1 93 ? -11.587 -6.908 -1.801 1.00 94.75 93 ILE A C 1
ATOM 737 O O . ILE A 1 93 ? -10.490 -7.085 -2.329 1.00 94.75 93 ILE A O 1
ATOM 741 N N . LYS A 1 94 ? -12.355 -5.844 -2.072 1.00 95.88 94 LYS A N 1
ATOM 742 C CA . LYS A 1 94 ? -11.996 -4.802 -3.046 1.00 95.88 94 LYS A CA 1
ATOM 743 C C . LYS A 1 94 ? -10.632 -4.186 -2.735 1.00 95.88 94 LYS A C 1
ATOM 745 O O . LYS A 1 94 ? -9.757 -4.162 -3.598 1.00 95.88 94 LYS A O 1
ATOM 750 N N . LEU A 1 95 ? -10.417 -3.762 -1.489 1.00 95.50 95 LEU A N 1
ATOM 751 C CA . LEU A 1 95 ? -9.147 -3.176 -1.064 1.00 95.50 95 LEU A CA 1
ATOM 752 C C . LEU A 1 95 ? -7.990 -4.182 -1.147 1.00 95.50 95 LEU A C 1
ATOM 754 O O . LEU A 1 95 ? -6.891 -3.824 -1.556 1.00 95.50 95 LEU A O 1
ATOM 758 N N . SER A 1 96 ? -8.228 -5.448 -0.809 1.00 95.50 96 SER A N 1
ATOM 759 C CA . SER A 1 96 ? -7.206 -6.501 -0.870 1.00 95.50 96 SER A CA 1
ATOM 760 C C . SER A 1 96 ? -6.784 -6.797 -2.306 1.00 95.50 96 SER A C 1
ATOM 762 O O . SER A 1 96 ? -5.593 -6.941 -2.581 1.00 95.50 96 SER A O 1
ATOM 764 N N . VAL A 1 97 ? -7.746 -6.863 -3.232 1.00 95.69 97 VAL A N 1
ATOM 765 C CA . VAL A 1 97 ? -7.481 -7.024 -4.667 1.00 95.69 97 VAL A CA 1
ATOM 766 C C . VAL A 1 97 ? -6.701 -5.824 -5.190 1.00 95.69 97 VAL A C 1
ATOM 768 O O . VAL A 1 97 ? -5.702 -6.012 -5.881 1.00 95.69 97 VAL A O 1
ATOM 771 N N . PHE A 1 98 ? -7.106 -4.608 -4.820 1.00 95.44 98 PHE A N 1
ATOM 772 C CA . PHE A 1 98 ? -6.393 -3.385 -5.177 1.00 95.44 98 PHE A CA 1
ATOM 773 C C . PHE A 1 98 ? -4.933 -3.421 -4.693 1.00 95.44 98 PHE A C 1
ATOM 775 O O . PHE A 1 98 ? -4.016 -3.339 -5.508 1.00 95.44 98 PHE A O 1
ATOM 782 N N . ILE A 1 99 ? -4.702 -3.647 -3.394 1.00 94.88 99 ILE A N 1
ATOM 783 C CA . ILE A 1 99 ? -3.354 -3.695 -2.803 1.00 94.88 99 ILE A CA 1
ATOM 784 C C . ILE A 1 99 ? -2.498 -4.768 -3.480 1.00 94.88 99 ILE A C 1
ATOM 786 O O . ILE A 1 99 ? -1.351 -4.503 -3.833 1.00 94.88 99 ILE A O 1
ATOM 790 N N . ARG A 1 100 ? -3.045 -5.968 -3.712 1.00 95.81 100 ARG A N 1
ATOM 791 C CA . ARG A 1 100 ? -2.313 -7.051 -4.382 1.00 95.81 100 ARG A CA 1
ATOM 792 C C . ARG A 1 100 ? -1.902 -6.663 -5.802 1.00 95.81 100 ARG A C 1
ATOM 794 O O . ARG A 1 100 ? -0.771 -6.938 -6.191 1.00 95.81 100 ARG A O 1
ATOM 801 N N . ASN A 1 101 ? -2.792 -6.018 -6.555 1.00 95.69 101 ASN A N 1
ATOM 802 C CA . ASN A 1 101 ? -2.510 -5.573 -7.919 1.00 95.69 101 ASN A CA 1
ATOM 803 C C . ASN A 1 101 ? -1.409 -4.509 -7.969 1.00 95.69 101 ASN A C 1
ATOM 805 O O . ASN A 1 101 ? -0.556 -4.584 -8.855 1.00 95.69 101 ASN A O 1
ATOM 809 N N . ILE A 1 102 ? -1.413 -3.564 -7.024 1.00 95.88 102 ILE A N 1
ATOM 810 C CA . ILE A 1 102 ? -0.371 -2.538 -6.911 1.00 95.88 102 ILE A CA 1
ATOM 811 C C . ILE A 1 102 ? 0.967 -3.164 -6.524 1.00 95.88 102 ILE A C 1
ATOM 813 O O . ILE A 1 102 ? 1.956 -2.960 -7.222 1.00 95.88 102 ILE A O 1
ATOM 817 N N . LEU A 1 103 ? 1.001 -3.967 -5.456 1.00 95.31 103 LEU A N 1
ATOM 818 C CA . LEU A 1 103 ? 2.242 -4.556 -4.949 1.00 95.31 103 LEU A CA 1
ATOM 819 C C . LEU A 1 103 ? 2.888 -5.505 -5.957 1.00 95.31 103 LEU A C 1
ATOM 821 O O . LEU A 1 103 ? 4.094 -5.440 -6.159 1.00 95.31 103 LEU A O 1
ATOM 825 N N . PHE A 1 104 ? 2.101 -6.356 -6.619 1.00 96.44 104 PHE A N 1
ATOM 826 C CA . PHE A 1 104 ? 2.629 -7.291 -7.611 1.00 96.44 104 PHE A CA 1
ATOM 827 C C . PHE A 1 104 ? 3.303 -6.561 -8.779 1.00 96.44 104 PHE A C 1
ATOM 829 O O . PHE A 1 104 ? 4.422 -6.892 -9.159 1.00 96.44 104 PHE A O 1
ATOM 836 N N . ARG A 1 105 ? 2.652 -5.523 -9.312 1.00 97.44 105 ARG A N 1
ATOM 837 C CA . ARG A 1 105 ? 3.190 -4.712 -10.411 1.00 97.44 105 ARG A CA 1
ATOM 838 C C . ARG A 1 105 ? 4.393 -3.875 -9.983 1.00 97.44 105 ARG A C 1
ATOM 840 O O . ARG A 1 105 ? 5.384 -3.831 -10.704 1.00 97.44 105 ARG A O 1
ATOM 847 N N . ALA A 1 106 ? 4.342 -3.284 -8.791 1.00 96.25 106 ALA A N 1
ATOM 848 C CA . ALA A 1 106 ? 5.479 -2.579 -8.208 1.00 96.25 106 ALA A CA 1
ATOM 849 C C . ALA A 1 106 ? 6.693 -3.510 -8.074 1.00 96.25 106 ALA A C 1
ATOM 851 O O . ALA A 1 106 ? 7.789 -3.149 -8.490 1.00 96.25 106 ALA A O 1
ATOM 852 N N . GLN A 1 107 ? 6.491 -4.726 -7.559 1.00 95.06 107 GLN A N 1
ATOM 853 C CA . GLN A 1 107 ? 7.544 -5.729 -7.420 1.00 95.06 107 GLN A CA 1
ATOM 854 C C . GLN A 1 107 ? 8.126 -6.133 -8.781 1.00 95.06 107 GLN A C 1
ATOM 856 O O . GLN A 1 107 ? 9.343 -6.204 -8.911 1.00 95.06 107 GLN A O 1
ATOM 861 N N . LEU A 1 108 ? 7.281 -6.373 -9.792 1.00 96.50 108 LEU A N 1
ATOM 862 C CA . LEU A 1 108 ? 7.731 -6.713 -11.146 1.00 96.50 108 LEU A CA 1
ATOM 863 C C . LEU A 1 108 ? 8.639 -5.629 -11.726 1.00 96.50 108 LEU A C 1
ATOM 865 O O . LEU A 1 108 ? 9.752 -5.933 -12.151 1.00 96.50 108 LEU A O 1
ATOM 869 N N . PHE A 1 109 ? 8.182 -4.376 -11.693 1.00 95.94 109 PHE A N 1
ATOM 870 C CA . PHE A 1 109 ? 8.960 -3.254 -12.199 1.00 95.94 109 PHE A CA 1
ATOM 871 C C . PHE A 1 109 ? 10.275 -3.087 -11.430 1.00 95.94 109 PHE A C 1
ATOM 873 O O . PHE A 1 109 ? 11.341 -3.044 -12.037 1.00 95.94 109 PHE A O 1
ATOM 880 N N . VAL A 1 110 ? 10.220 -3.036 -10.096 1.00 93.94 110 VAL A N 1
ATOM 881 C CA . VAL A 1 110 ? 11.411 -2.817 -9.263 1.00 93.94 110 VAL A CA 1
ATOM 882 C C . VAL A 1 110 ? 12.426 -3.943 -9.456 1.00 93.94 110 VAL A C 1
ATOM 884 O O . VAL A 1 110 ? 13.612 -3.664 -9.604 1.00 93.94 110 VAL A O 1
ATOM 887 N N . ASN A 1 111 ? 11.986 -5.202 -9.528 1.00 93.62 111 ASN A N 1
ATOM 888 C CA . ASN A 1 111 ? 12.880 -6.331 -9.781 1.00 93.62 111 ASN A CA 1
ATOM 889 C C . ASN A 1 111 ? 13.549 -6.228 -11.161 1.00 93.62 111 ASN A C 1
ATOM 891 O O . ASN A 1 111 ? 14.762 -6.405 -11.255 1.00 93.62 111 ASN A O 1
ATOM 895 N N . ALA A 1 112 ? 12.788 -5.917 -12.217 1.00 93.75 112 ALA A N 1
ATOM 896 C CA . ALA A 1 112 ? 13.337 -5.735 -13.561 1.00 93.75 112 ALA A CA 1
ATOM 897 C C . ALA A 1 112 ? 14.337 -4.570 -13.606 1.00 93.75 112 ALA A C 1
ATOM 899 O O . ALA A 1 112 ? 15.442 -4.707 -14.130 1.00 93.75 112 ALA A O 1
ATOM 900 N N . TYR A 1 113 ? 13.986 -3.448 -12.978 1.00 91.94 113 TYR A N 1
ATOM 901 C CA . TYR A 1 113 ? 14.850 -2.280 -12.883 1.00 91.94 113 TYR A CA 1
ATOM 902 C C . TYR A 1 113 ? 16.162 -2.606 -12.158 1.00 91.94 113 TYR A C 1
ATOM 904 O O . TYR A 1 113 ? 17.223 -2.230 -12.649 1.00 91.94 113 TYR A O 1
ATOM 912 N N . ILE A 1 114 ? 16.114 -3.355 -11.047 1.00 90.75 114 ILE A N 1
ATOM 913 C CA . ILE A 1 114 ? 17.308 -3.787 -10.303 1.00 90.75 114 ILE A CA 1
ATOM 914 C C . ILE A 1 114 ? 18.220 -4.665 -11.153 1.00 90.75 114 ILE A C 1
ATOM 916 O O . ILE A 1 114 ? 19.427 -4.440 -11.179 1.00 90.75 114 ILE A O 1
ATOM 920 N N . VAL A 1 115 ? 17.659 -5.652 -11.853 1.00 90.94 115 VAL A N 1
ATOM 921 C CA . VAL A 1 115 ? 18.443 -6.555 -12.709 1.00 90.94 115 VAL A CA 1
ATOM 922 C C . VAL A 1 115 ? 19.152 -5.775 -13.817 1.00 90.94 115 VAL A C 1
ATOM 924 O O . VAL A 1 115 ? 20.331 -6.015 -14.066 1.00 90.94 115 VAL A O 1
ATOM 927 N N . ASN A 1 116 ? 18.470 -4.798 -14.414 1.00 89.56 116 ASN A N 1
ATOM 928 C CA . ASN A 1 116 ? 19.007 -3.997 -15.515 1.00 89.56 116 ASN A CA 1
ATOM 929 C C . ASN A 1 116 ? 19.974 -2.885 -15.066 1.00 89.56 116 ASN A C 1
ATOM 931 O O . ASN A 1 116 ? 20.687 -2.331 -15.895 1.00 89.56 116 ASN A O 1
ATOM 935 N N . ASN A 1 117 ? 20.014 -2.550 -13.771 1.00 86.19 117 ASN A N 1
ATOM 936 C CA . ASN A 1 117 ? 20.771 -1.413 -13.224 1.00 86.19 117 ASN A CA 1
ATOM 937 C C . ASN A 1 117 ? 21.566 -1.795 -11.963 1.00 86.19 117 ASN A C 1
ATOM 939 O O . ASN A 1 117 ? 21.728 -0.990 -11.044 1.00 86.19 117 ASN A O 1
ATOM 943 N N . LYS A 1 118 ? 22.047 -3.040 -11.899 1.00 79.62 118 LYS A N 1
ATOM 944 C CA . LYS A 1 118 ? 22.644 -3.641 -10.696 1.00 79.62 118 LYS A CA 1
ATOM 945 C C . LYS A 1 118 ? 23.757 -2.797 -10.059 1.00 79.62 118 LYS A C 1
ATOM 947 O O . LYS A 1 118 ? 23.865 -2.772 -8.837 1.00 79.62 118 LYS A O 1
ATOM 952 N N . ASP A 1 119 ? 24.540 -2.095 -10.873 1.00 80.56 119 ASP A N 1
ATOM 953 C CA . ASP A 1 119 ? 25.715 -1.344 -10.417 1.00 80.56 119 ASP A CA 1
ATOM 954 C C . ASP A 1 119 ? 25.410 0.117 -10.034 1.00 80.56 119 ASP A C 1
ATOM 956 O O . ASP A 1 119 ? 26.262 0.794 -9.462 1.00 80.56 119 ASP A O 1
ATOM 960 N N . SER A 1 120 ? 24.208 0.624 -10.333 1.00 75.31 120 SER A N 1
ATOM 961 C CA . SER A 1 120 ? 23.840 2.040 -10.147 1.00 75.31 120 SER A CA 1
ATOM 962 C C . SER A 1 120 ? 22.786 2.277 -9.061 1.00 75.31 120 SER A C 1
ATOM 964 O O . SER A 1 120 ? 22.412 3.421 -8.792 1.00 75.31 120 SER A O 1
ATOM 966 N N . ILE A 1 121 ? 22.305 1.211 -8.420 1.00 75.25 121 ILE A N 1
ATOM 967 C CA . ILE A 1 121 ? 21.239 1.272 -7.424 1.00 75.25 121 ILE A CA 1
ATO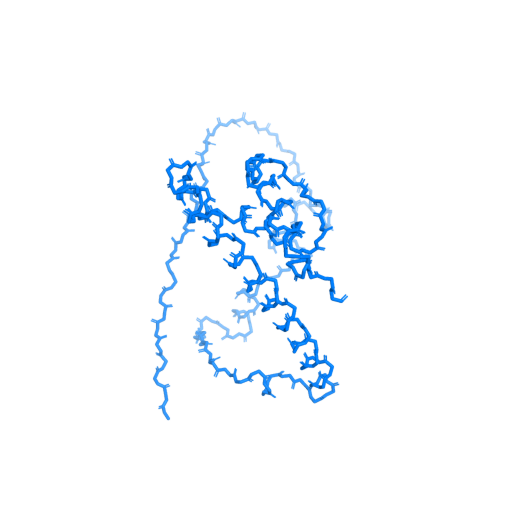M 968 C C . ILE A 1 121 ? 21.801 1.168 -6.013 1.00 75.25 121 ILE A C 1
ATOM 970 O O . ILE A 1 121 ? 22.380 0.159 -5.616 1.00 75.25 121 ILE A O 1
ATOM 974 N N . ASP A 1 122 ? 21.512 2.190 -5.213 1.00 79.56 122 ASP A N 1
ATOM 975 C CA . ASP A 1 122 ? 21.722 2.133 -3.776 1.00 79.56 122 ASP A CA 1
ATOM 976 C C . ASP A 1 122 ? 20.580 1.355 -3.099 1.00 79.56 122 ASP A C 1
ATOM 978 O O . ASP A 1 122 ? 19.416 1.772 -3.097 1.00 79.56 122 ASP A O 1
ATOM 982 N N . SER A 1 123 ? 20.930 0.222 -2.484 1.00 79.25 123 SER A N 1
ATOM 983 C CA . SER A 1 123 ? 20.017 -0.601 -1.681 1.00 79.25 123 SER A CA 1
ATOM 984 C C . SER A 1 123 ? 19.274 0.193 -0.596 1.00 79.25 123 SER A C 1
ATOM 986 O O . SER A 1 123 ? 18.124 -0.123 -0.276 1.00 79.25 123 SER A O 1
ATOM 988 N N . VAL A 1 124 ? 19.887 1.265 -0.075 1.00 83.25 124 VAL A N 1
ATOM 989 C CA . VAL A 1 124 ? 19.279 2.141 0.928 1.00 83.25 124 VAL A CA 1
ATOM 990 C C . VAL A 1 124 ? 18.046 2.828 0.355 1.00 83.25 124 VAL A C 1
ATOM 992 O O . VAL A 1 124 ? 17.025 2.875 1.036 1.00 83.25 124 VAL A O 1
ATOM 995 N N . VAL A 1 125 ? 18.084 3.292 -0.898 1.00 82.19 125 VAL A N 1
ATOM 996 C CA . VAL A 1 125 ? 16.960 3.993 -1.542 1.00 82.19 125 VAL A CA 1
ATOM 997 C C . VAL A 1 125 ? 15.749 3.073 -1.695 1.00 82.19 125 VAL A C 1
ATOM 999 O O . VAL A 1 125 ? 14.637 3.472 -1.355 1.00 82.19 125 VAL A O 1
ATOM 1002 N N . ILE A 1 126 ? 15.953 1.818 -2.110 1.00 84.62 126 ILE A N 1
ATOM 1003 C CA . ILE A 1 126 ? 14.857 0.843 -2.271 1.00 84.62 126 ILE A CA 1
ATOM 1004 C C . ILE A 1 126 ? 14.201 0.506 -0.928 1.00 84.62 126 ILE A C 1
ATOM 1006 O O . ILE A 1 126 ? 13.009 0.219 -0.874 1.00 84.62 126 ILE A O 1
ATOM 1010 N N . SER A 1 127 ? 14.944 0.558 0.177 1.00 85.94 127 SER A N 1
ATOM 1011 C CA . SER A 1 127 ? 14.383 0.293 1.507 1.00 85.94 127 SER A CA 1
ATOM 1012 C C . SER A 1 127 ? 13.484 1.422 2.040 1.00 85.94 127 SER A C 1
ATOM 1014 O O . SER A 1 127 ? 12.778 1.239 3.033 1.00 85.94 127 SER A O 1
ATOM 1016 N N . GLN A 1 128 ? 13.475 2.593 1.392 1.00 88.38 128 GLN A N 1
ATOM 1017 C CA . GLN A 1 128 ? 12.729 3.752 1.873 1.00 88.38 128 GLN A CA 1
ATOM 1018 C C . GLN A 1 128 ? 11.235 3.650 1.563 1.00 88.38 128 GLN A C 1
ATOM 1020 O O . GLN A 1 128 ? 10.810 3.344 0.452 1.00 88.38 128 GLN A O 1
ATOM 1025 N N . GLN A 1 129 ? 10.405 4.036 2.534 1.00 89.62 129 GLN A N 1
ATOM 1026 C CA . GLN A 1 129 ? 8.954 4.117 2.348 1.00 89.62 129 GLN A CA 1
ATOM 1027 C C . GLN A 1 129 ? 8.563 5.073 1.209 1.00 89.62 129 GLN A C 1
ATOM 1029 O O . GLN A 1 129 ? 7.637 4.786 0.452 1.00 89.62 129 GLN A O 1
ATOM 1034 N N . ASN A 1 130 ? 9.274 6.196 1.076 1.00 89.50 130 ASN A N 1
ATOM 1035 C CA . ASN A 1 130 ? 9.010 7.189 0.034 1.00 89.50 130 ASN A CA 1
ATOM 1036 C C . ASN A 1 130 ? 9.209 6.608 -1.372 1.00 89.50 130 ASN A C 1
ATOM 1038 O O . ASN A 1 130 ? 8.406 6.904 -2.254 1.00 89.50 130 ASN A O 1
ATOM 1042 N N . PHE A 1 131 ? 10.211 5.741 -1.551 1.00 90.94 131 PHE A N 1
ATOM 1043 C CA . PHE A 1 131 ? 10.452 5.040 -2.810 1.00 90.94 131 PHE A CA 1
ATOM 1044 C C . PHE A 1 131 ? 9.235 4.190 -3.194 1.00 90.94 131 PHE A C 1
ATOM 1046 O O . PHE A 1 131 ? 8.628 4.412 -4.238 1.00 90.94 131 PHE A O 1
ATOM 1053 N N . TRP A 1 132 ? 8.794 3.286 -2.314 1.00 92.12 132 TRP A N 1
ATOM 1054 C CA . TRP A 1 132 ? 7.641 2.415 -2.591 1.00 92.12 132 TRP A CA 1
ATOM 1055 C C . TRP A 1 132 ? 6.327 3.175 -2.760 1.00 92.12 132 TRP A C 1
ATOM 1057 O O . TRP A 1 132 ? 5.470 2.769 -3.549 1.00 92.12 132 TRP A O 1
ATOM 1067 N N . TYR A 1 133 ? 6.166 4.291 -2.049 1.00 92.06 133 TYR A N 1
ATOM 1068 C CA . TYR A 1 133 ? 5.022 5.172 -2.233 1.00 92.06 133 TYR A CA 1
ATOM 1069 C C . TYR A 1 133 ? 4.995 5.764 -3.648 1.00 92.06 133 TYR A C 1
ATOM 1071 O O . TYR A 1 133 ? 3.969 5.693 -4.322 1.00 92.06 133 TYR A O 1
ATOM 1079 N N . ALA A 1 134 ? 6.126 6.270 -4.134 1.00 92.94 134 ALA A N 1
ATOM 1080 C CA . ALA A 1 134 ? 6.237 6.820 -5.480 1.00 92.94 134 ALA A CA 1
ATOM 1081 C C . ALA A 1 134 ? 6.088 5.759 -6.577 1.00 92.94 134 ALA A C 1
ATOM 1083 O O . ALA A 1 134 ? 5.375 5.997 -7.550 1.00 92.94 134 ALA A O 1
ATOM 1084 N N . ILE A 1 135 ? 6.669 4.564 -6.401 1.00 94.50 135 ILE A N 1
ATOM 1085 C CA . ILE A 1 135 ? 6.426 3.436 -7.314 1.00 94.50 135 ILE A CA 1
ATOM 1086 C C . ILE A 1 135 ? 4.931 3.115 -7.367 1.00 94.50 135 ILE A C 1
ATOM 1088 O O . ILE A 1 135 ? 4.371 2.976 -8.449 1.00 94.50 135 ILE A O 1
ATOM 1092 N N . SER A 1 136 ? 4.251 3.069 -6.220 1.00 94.50 136 SER A N 1
ATOM 1093 C CA . SER A 1 136 ? 2.804 2.831 -6.189 1.00 94.50 136 SER A CA 1
ATOM 1094 C C . SER A 1 136 ? 2.034 3.906 -6.964 1.00 94.50 136 SER A C 1
ATOM 1096 O O . SER A 1 136 ? 1.098 3.572 -7.685 1.00 94.50 136 SER A O 1
ATOM 1098 N N . GLN A 1 137 ? 2.433 5.181 -6.870 1.00 93.44 137 GLN A N 1
ATOM 1099 C CA . GLN A 1 137 ? 1.846 6.268 -7.664 1.00 93.44 137 GLN A CA 1
ATOM 1100 C C . GLN A 1 137 ? 2.034 6.047 -9.167 1.00 93.44 137 GLN A C 1
ATOM 1102 O O . GLN A 1 137 ? 1.061 6.155 -9.910 1.00 93.44 137 GLN A O 1
ATOM 1107 N N . LEU A 1 138 ? 3.236 5.664 -9.602 1.00 94.44 138 LEU A N 1
ATOM 1108 C CA . LEU A 1 138 ? 3.519 5.340 -11.003 1.00 94.44 138 LEU A CA 1
ATOM 1109 C C . LEU A 1 138 ? 2.662 4.171 -11.510 1.00 94.44 138 LEU A C 1
ATOM 1111 O O . LEU A 1 138 ? 2.023 4.287 -12.555 1.00 94.44 138 LEU A O 1
ATOM 1115 N N . ILE A 1 139 ? 2.565 3.085 -10.735 1.00 96.38 139 ILE A N 1
ATOM 1116 C CA . ILE A 1 139 ? 1.688 1.945 -11.047 1.00 96.38 139 ILE A CA 1
ATOM 1117 C C . ILE A 1 139 ? 0.226 2.385 -11.137 1.00 96.38 139 ILE A C 1
ATOM 1119 O O . ILE A 1 139 ? -0.496 1.916 -12.007 1.00 96.38 139 ILE A O 1
ATOM 1123 N N . MET A 1 140 ? -0.223 3.314 -10.295 1.00 95.19 140 MET A N 1
ATOM 1124 C CA . MET A 1 140 ? -1.578 3.873 -10.363 1.00 95.19 140 MET A CA 1
ATOM 1125 C C . MET A 1 140 ? -1.785 4.871 -11.518 1.00 95.19 140 MET A C 1
ATOM 1127 O O . MET A 1 140 ? -2.863 5.454 -11.629 1.00 95.19 140 MET A O 1
ATOM 1131 N N . GLY A 1 141 ? -0.769 5.128 -12.349 1.00 92.56 141 GLY A N 1
ATOM 1132 C CA . GLY A 1 141 ? -0.819 6.145 -13.404 1.00 92.56 141 GLY A CA 1
ATOM 1133 C C . GLY A 1 141 ? -0.876 7.579 -12.866 1.00 92.56 141 GLY A C 1
ATOM 1134 O O . GLY A 1 141 ? -1.287 8.500 -13.570 1.00 92.56 141 GLY A O 1
ATOM 1135 N N . GLN A 1 142 ? -0.499 7.781 -11.604 1.00 91.12 142 GLN A N 1
ATOM 1136 C CA . GLN A 1 142 ? -0.507 9.074 -10.932 1.00 91.12 142 GLN A CA 1
ATOM 1137 C C . GLN A 1 142 ? 0.835 9.787 -11.097 1.00 91.12 142 GLN A C 1
ATOM 1139 O O . GLN A 1 142 ? 1.894 9.174 -11.227 1.00 91.12 142 GLN A O 1
ATOM 1144 N N . LYS A 1 143 ? 0.801 11.120 -11.020 1.00 87.06 143 LYS A N 1
ATOM 1145 C CA . LYS A 1 143 ? 2.021 11.926 -10.927 1.00 87.06 143 LYS A CA 1
ATOM 1146 C C . LYS A 1 143 ? 2.618 11.79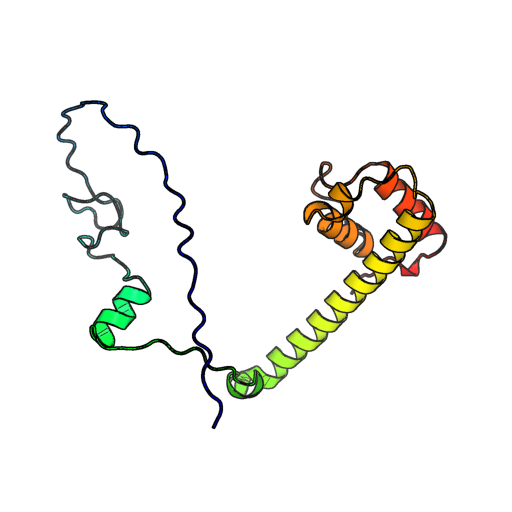3 -9.528 1.00 87.06 143 LYS A C 1
ATOM 1148 O O . LYS A 1 143 ? 1.897 11.892 -8.536 1.00 87.06 143 LYS A O 1
ATOM 1153 N N . ILE A 1 144 ? 3.937 11.644 -9.454 1.00 86.62 144 ILE A N 1
ATOM 1154 C CA . ILE A 1 144 ? 4.658 11.590 -8.179 1.00 86.62 144 ILE A CA 1
ATOM 1155 C C . ILE A 1 144 ? 4.533 12.940 -7.472 1.00 86.62 144 ILE A C 1
ATOM 1157 O O . ILE A 1 144 ? 4.903 13.981 -8.019 1.00 86.62 144 ILE A O 1
ATOM 1161 N N . THR A 1 145 ? 4.016 12.930 -6.245 1.00 79.75 145 THR A N 1
ATOM 1162 C CA . THR A 1 145 ? 3.748 14.160 -5.480 1.00 79.75 145 THR A CA 1
ATOM 1163 C C . THR A 1 145 ? 4.966 14.672 -4.714 1.00 79.75 145 THR A C 1
ATOM 1165 O O . THR A 1 145 ? 5.013 15.844 -4.349 1.00 79.75 145 THR A O 1
ATOM 1168 N N . ASN A 1 146 ? 5.981 13.830 -4.503 1.00 70.12 146 ASN A N 1
ATOM 1169 C CA . ASN A 1 146 ? 7.212 14.196 -3.811 1.00 70.12 146 ASN A CA 1
ATOM 1170 C C . ASN A 1 146 ? 8.429 13.903 -4.696 1.00 70.12 146 ASN A C 1
ATOM 1172 O O . ASN A 1 146 ? 8.896 12.773 -4.750 1.00 70.12 146 ASN A O 1
ATOM 1176 N N . LYS A 1 147 ? 8.981 14.907 -5.383 1.00 62.97 147 LYS A N 1
ATOM 1177 C CA . LYS A 1 147 ? 10.125 14.708 -6.297 1.00 62.97 147 LYS A CA 1
ATOM 1178 C C . LYS A 1 147 ? 11.415 14.237 -5.610 1.00 62.97 147 LYS A C 1
ATOM 1180 O O . LYS A 1 147 ? 12.312 13.770 -6.293 1.00 62.97 147 LYS A O 1
ATOM 1185 N N . VAL A 1 148 ? 11.509 14.334 -4.281 1.00 68.75 148 VAL A N 1
ATOM 1186 C CA . VAL A 1 148 ? 12.655 13.824 -3.502 1.00 68.75 148 VAL A CA 1
ATOM 1187 C C . VAL A 1 148 ? 12.563 12.303 -3.303 1.00 68.75 148 VAL A C 1
ATOM 1189 O O . VAL A 1 148 ? 13.516 11.673 -2.864 1.00 68.75 148 VAL A O 1
ATOM 1192 N N . SER A 1 149 ? 11.411 11.695 -3.607 1.00 67.94 149 SER A N 1
ATOM 1193 C CA . SER A 1 149 ? 11.139 10.290 -3.287 1.00 67.94 149 SER A CA 1
ATOM 1194 C C . SER A 1 149 ? 11.770 9.271 -4.239 1.00 67.94 149 SER A C 1
ATOM 1196 O O . SER A 1 149 ? 11.991 8.142 -3.806 1.00 67.94 149 SER A O 1
ATOM 1198 N N . ILE A 1 150 ? 12.067 9.642 -5.493 1.00 78.19 150 ILE A N 1
ATOM 1199 C CA . ILE A 1 150 ? 12.737 8.765 -6.468 1.00 78.19 150 ILE A CA 1
ATOM 1200 C C . ILE A 1 150 ? 13.708 9.549 -7.351 1.00 78.19 150 ILE A C 1
ATOM 1202 O O . ILE A 1 150 ? 13.497 10.731 -7.623 1.00 78.19 150 ILE A O 1
ATOM 1206 N N . SER A 1 151 ? 14.757 8.881 -7.831 1.00 80.00 151 SER A N 1
ATOM 1207 C CA . SER A 1 151 ? 15.662 9.450 -8.829 1.00 80.00 151 SER A CA 1
ATOM 1208 C C . SER A 1 151 ? 14.984 9.553 -10.201 1.00 80.00 151 SER A C 1
ATOM 1210 O O . SER A 1 151 ? 14.109 8.757 -10.549 1.00 80.00 151 SER A O 1
ATOM 1212 N N . ASN A 1 152 ? 15.448 10.496 -11.028 1.00 82.12 152 ASN A N 1
ATOM 1213 C CA . ASN A 1 152 ? 14.986 10.621 -12.416 1.00 82.12 152 ASN A CA 1
ATOM 1214 C C . ASN A 1 152 ? 15.232 9.339 -13.229 1.00 82.12 152 ASN A C 1
ATOM 1216 O O . ASN A 1 152 ? 14.437 9.024 -14.106 1.00 82.12 152 ASN A O 1
ATOM 1220 N N . SER A 1 153 ? 16.292 8.583 -12.923 1.00 83.81 153 SER A N 1
ATOM 1221 C CA . SER A 1 153 ? 16.596 7.313 -13.594 1.00 83.81 153 SER A CA 1
ATOM 1222 C C . SER A 1 153 ? 15.511 6.255 -13.385 1.00 83.81 153 SER A C 1
ATOM 1224 O O . SER A 1 153 ? 15.123 5.594 -14.341 1.00 83.81 153 SER A O 1
ATOM 1226 N N . VAL A 1 154 ? 14.959 6.146 -12.172 1.00 88.38 154 VAL A N 1
ATOM 1227 C CA . VAL A 1 154 ? 13.854 5.219 -11.875 1.00 88.38 154 VAL A CA 1
ATOM 1228 C C . VAL A 1 154 ? 12.580 5.651 -12.599 1.00 88.38 154 VAL A C 1
ATOM 1230 O O . VAL A 1 154 ? 11.865 4.812 -13.136 1.00 88.38 154 VAL A O 1
ATOM 1233 N N . ALA A 1 155 ? 12.303 6.958 -12.641 1.00 88.94 155 ALA A N 1
ATOM 1234 C CA . ALA A 1 155 ? 11.139 7.493 -13.344 1.00 88.94 155 ALA A CA 1
ATOM 1235 C C . ALA A 1 155 ? 11.206 7.229 -14.858 1.00 88.94 155 ALA A C 1
ATOM 1237 O O . ALA A 1 155 ? 10.218 6.805 -15.447 1.00 88.94 155 ALA A O 1
ATOM 1238 N N . LEU A 1 156 ? 12.374 7.447 -15.473 1.00 89.50 156 LEU A N 1
ATOM 1239 C CA . LEU A 1 156 ? 12.602 7.156 -16.890 1.00 89.50 156 LEU A CA 1
ATOM 1240 C C . LEU A 1 156 ? 12.511 5.654 -17.167 1.00 89.50 156 LEU A C 1
ATOM 1242 O O . LEU A 1 156 ? 11.751 5.248 -18.038 1.00 89.50 156 LEU A O 1
ATOM 1246 N N . GLY A 1 157 ? 13.175 4.833 -16.348 1.00 91.81 157 GLY A N 1
ATOM 1247 C CA . GLY A 1 157 ? 13.102 3.379 -16.476 1.00 91.81 157 GLY A CA 1
ATOM 1248 C C . GLY A 1 157 ? 11.677 2.836 -16.337 1.00 91.81 157 GLY A C 1
ATOM 1249 O O . GLY A 1 157 ? 11.346 1.825 -16.949 1.00 91.81 157 GLY A O 1
ATOM 1250 N N . PHE A 1 158 ? 10.808 3.507 -15.573 1.00 94.06 158 PHE A N 1
ATOM 1251 C CA . PHE A 1 158 ? 9.391 3.156 -15.516 1.00 94.06 158 PHE A CA 1
ATOM 1252 C C . PHE A 1 158 ? 8.652 3.453 -16.821 1.00 94.06 158 PHE A C 1
ATOM 1254 O O . PHE A 1 158 ? 7.849 2.628 -17.249 1.00 94.06 158 PHE A O 1
ATOM 1261 N N . GLU A 1 159 ? 8.896 4.602 -17.452 1.00 94.44 159 GLU A N 1
ATOM 1262 C CA . GLU A 1 159 ? 8.261 4.925 -18.733 1.00 94.44 159 GLU A CA 1
ATOM 1263 C C . GLU A 1 159 ? 8.726 3.977 -19.846 1.00 94.44 159 GLU A C 1
ATOM 1265 O O . GLU A 1 159 ? 7.884 3.510 -20.613 1.00 94.44 159 GLU A O 1
ATOM 1270 N N . ASP A 1 160 ? 10.009 3.600 -19.866 1.00 94.25 160 ASP A N 1
ATOM 1271 C CA . ASP A 1 160 ? 10.535 2.588 -20.792 1.00 94.25 160 ASP A CA 1
ATOM 1272 C C . ASP A 1 160 ? 9.854 1.230 -20.560 1.00 94.25 160 ASP A C 1
ATOM 1274 O O . ASP A 1 160 ? 9.278 0.635 -21.472 1.00 94.25 160 ASP A O 1
ATOM 1278 N N . PHE A 1 161 ? 9.807 0.777 -19.301 1.00 95.56 161 PHE A N 1
ATOM 1279 C CA . PHE A 1 161 ? 9.155 -0.482 -18.935 1.00 95.56 161 PHE A CA 1
ATOM 1280 C C . PHE A 1 161 ? 7.658 -0.483 -19.273 1.00 95.56 161 PHE A C 1
ATOM 1282 O O . PHE A 1 161 ? 7.100 -1.492 -19.697 1.00 95.56 161 PHE A O 1
ATOM 1289 N N . LYS A 1 162 ? 6.979 0.649 -19.093 1.00 96.44 162 LYS A N 1
ATOM 1290 C CA . LYS A 1 162 ? 5.563 0.829 -19.425 1.00 96.44 162 LYS A CA 1
ATOM 1291 C C . LYS A 1 162 ? 5.315 0.856 -20.931 1.00 96.44 162 LYS A C 1
ATOM 1293 O O . LYS A 1 162 ? 4.256 0.396 -21.354 1.00 96.44 162 LYS A O 1
ATOM 1298 N N . ALA A 1 163 ? 6.248 1.374 -21.729 1.00 96.00 163 ALA A N 1
ATOM 1299 C CA . ALA A 1 163 ? 6.152 1.329 -23.184 1.00 96.00 163 ALA A CA 1
ATOM 1300 C C . ALA A 1 163 ? 6.173 -0.121 -23.698 1.00 96.00 163 ALA A C 1
ATOM 1302 O O . ALA A 1 163 ? 5.387 -0.470 -24.578 1.00 96.00 163 ALA A O 1
ATOM 1303 N N . GLU A 1 164 ? 7.002 -0.977 -23.097 1.00 96.44 164 GLU A N 1
ATOM 1304 C CA . GLU A 1 164 ? 7.071 -2.412 -23.412 1.00 96.44 164 GLU A CA 1
ATOM 1305 C C . GLU A 1 164 ? 5.923 -3.219 -22.781 1.00 96.44 164 GLU A C 1
ATOM 1307 O O . GLU A 1 164 ? 5.425 -4.190 -23.360 1.00 96.44 164 GLU A O 1
ATOM 1312 N N . HIS A 1 165 ? 5.468 -2.811 -21.595 1.00 96.00 165 HIS A N 1
ATOM 1313 C CA . HIS A 1 165 ? 4.454 -3.512 -20.812 1.00 96.00 165 HIS A CA 1
ATOM 1314 C C . HIS A 1 165 ? 3.331 -2.575 -20.339 1.00 96.00 165 HIS A C 1
ATOM 1316 O O . HIS A 1 165 ? 3.221 -2.298 -19.141 1.00 96.00 165 HIS A O 1
ATOM 1322 N N . PRO A 1 166 ? 2.412 -2.137 -21.223 1.00 94.25 166 PRO A N 1
ATOM 1323 C CA . PRO A 1 166 ? 1.378 -1.156 -20.870 1.00 94.25 166 PRO A CA 1
ATOM 1324 C C . PRO A 1 166 ? 0.465 -1.579 -19.707 1.00 94.25 166 PRO A C 1
ATOM 1326 O O . PRO A 1 166 ? -0.023 -0.739 -18.951 1.00 94.25 166 PRO A O 1
ATOM 1329 N N . SER A 1 167 ? 0.275 -2.889 -19.504 1.00 94.69 167 SER A N 1
ATOM 1330 C CA . SER A 1 167 ? -0.506 -3.461 -18.395 1.00 94.69 167 SER A CA 1
ATOM 1331 C C . SER A 1 167 ? 0.128 -3.281 -17.006 1.00 94.69 167 SER A C 1
ATOM 1333 O O . SER A 1 167 ? -0.464 -3.693 -15.999 1.00 94.69 167 SER A O 1
ATOM 1335 N N . ILE A 1 168 ? 1.338 -2.709 -16.934 1.00 96.19 168 ILE A N 1
ATOM 1336 C CA . ILE A 1 168 ? 2.000 -2.352 -15.676 1.00 96.19 168 ILE A CA 1
ATOM 1337 C C . ILE A 1 168 ? 1.287 -1.211 -14.949 1.00 96.19 168 ILE A C 1
ATOM 1339 O O . ILE A 1 168 ? 1.421 -1.080 -13.736 1.00 96.19 168 ILE A O 1
ATOM 1343 N N . VAL A 1 169 ? 0.499 -0.405 -15.661 1.00 95.88 169 VAL A N 1
ATOM 1344 C CA . VAL A 1 169 ? -0.364 0.595 -15.036 1.00 95.88 169 VAL A CA 1
ATOM 1345 C C . VAL A 1 169 ? -1.678 -0.069 -14.636 1.00 95.88 169 VAL A C 1
ATOM 1347 O O . VAL A 1 169 ? -2.314 -0.767 -15.425 1.00 95.88 169 VAL A O 1
ATOM 1350 N N . PHE A 1 170 ? -2.090 0.140 -13.392 1.00 94.50 170 PHE A N 1
ATOM 1351 C CA . PHE A 1 170 ? -3.332 -0.360 -12.831 1.00 94.50 170 PHE A CA 1
ATOM 1352 C C . PHE A 1 170 ? -4.220 0.802 -12.399 1.00 94.50 170 PHE A C 1
ATOM 1354 O O . PHE A 1 170 ? -3.924 1.506 -11.434 1.00 94.50 170 PHE A O 1
ATOM 1361 N N . SER A 1 171 ? -5.337 0.960 -13.104 1.00 81.81 171 SER A N 1
ATOM 1362 C CA . SER A 1 171 ? -6.436 1.831 -12.707 1.00 81.81 171 SER A CA 1
ATOM 1363 C C . SER A 1 171 ? -7.619 0.930 -12.327 1.00 81.81 171 SER A C 1
ATOM 1365 O O . SER A 1 171 ? -8.056 0.160 -13.187 1.00 81.81 171 SER A O 1
ATOM 1367 N N . PRO A 1 172 ? -8.039 0.905 -11.050 1.00 67.94 172 PRO A N 1
ATOM 1368 C CA . PRO A 1 172 ? -9.172 0.100 -10.594 1.00 67.94 172 PRO A CA 1
ATOM 1369 C C . PRO A 1 172 ? -10.524 0.607 -11.103 1.00 67.94 172 PRO A C 1
ATOM 1371 O O . PRO A 1 172 ? -10.646 1.822 -11.376 1.00 67.94 172 PRO A O 1
#

pLDDT: mean 81.45, std 19.3, range [30.8, 97.44]

Foldseek 3Di:
DDDADDDDDDPPDPPDDDPDDDDDPDPPQQQDPPQRDTDDHYLCDPPDPNNDDDPVRVCCVVVNPPDDDGDDDDDPCVPDDPVCNVVVVVVVVVVVVVVCLLVVLLCVLVVVLCVVQVPPDDPVLVPDPLQSVQSSCVLQVHDRPDPVNDDPSSVVSSVVVCVVPVNSRDHD

Secondary structure (DSSP, 8-state):
------------------------------B-TTT--BS-SSTTSTTSTT----HHHHHHHHH-S----------HHHHS-GGGHHHHHHHHHHHHHHHHHHHHHHHHHHHHHHHHTTTT--HHHHT-HHHHHHHHHHHTTPPPS-TTSS-HHHHHHHHHHHHH-GGG----